Protein AF-A0A4P5NNZ3-F1 (afdb_monomer_lite)

Sequence (120 aa):
MIKRSRLAACAAVLSLATLGACASDRQVNLQKAAYDTMSAYHVAATGAEAYLASGNVNATVKAEIKTASAAAMTPLTALDNAITAGDSLTTTTVSTAESALAGLQSALADAQATTTTGSN

Foldseek 3Di:
DDDDDDDDPPPPPPVVPPCPPVLVVVQVVLLVLLVVLLVLLVVLVVLLVVQVPDPPFDPVLNVQLVVLNVLLCPLNVVSVVCVVVVHRDDPVSSVSNVVSSVSNVVSSVVRVVVVVVPPD

Secondary structure (DSSP, 8-state):
---------SSTTGGGGGTTTHHHHHHHHHHHHHHHHHHHHHHHHHHHHHHHHSTT--HHHHHHHHHHHHHHHHHHHHHHHHHHHTPPPPHHHHHHHHHHHHHHHHHHHHHHHHHHHT--

pLDDT: mean 74.76, std 17.53, range [36.72, 89.81]

Organism: NCBI:txid1932662

Radius of gyration: 20.36 Å; chains: 1; bounding box: 49×23×61 Å

Structure (mmCIF, N/CA/C/O backbone):
data_AF-A0A4P5NNZ3-F1
#
_entry.id   AF-A0A4P5NNZ3-F1
#
loop_
_atom_site.group_PDB
_atom_site.id
_atom_site.type_symbol
_atom_site.label_atom_id
_atom_site.label_alt_id
_atom_site.label_comp_id
_atom_site.label_asym_id
_atom_site.label_entity_id
_atom_site.label_seq_id
_atom_site.pdbx_PDB_ins_code
_atom_site.Cartn_x
_atom_site.Cartn_y
_atom_site.Cartn_z
_atom_site.occupancy
_atom_site.B_iso_or_equiv
_atom_site.auth_seq_id
_atom_site.auth_comp_id
_atom_site.auth_asym_id
_atom_site.auth_atom_id
_atom_site.pdbx_PDB_model_num
ATOM 1 N N . MET A 1 1 ? -34.884 12.987 -25.617 1.00 39.22 1 MET A N 1
ATOM 2 C CA . MET A 1 1 ? -34.353 11.807 -26.337 1.00 39.22 1 MET A CA 1
ATOM 3 C C . MET A 1 1 ? -33.221 12.256 -27.261 1.00 39.22 1 MET A C 1
ATOM 5 O O . MET A 1 1 ? -33.393 13.282 -27.897 1.00 39.22 1 MET A O 1
ATOM 9 N N . ILE A 1 2 ? -32.134 11.462 -27.320 1.00 38.81 2 ILE A N 1
ATOM 10 C CA . ILE A 1 2 ? -31.037 11.415 -28.329 1.00 38.81 2 ILE A CA 1
ATOM 11 C C . ILE A 1 2 ? -29.981 12.551 -28.225 1.00 38.81 2 ILE A C 1
ATOM 13 O O . ILE A 1 2 ? -30.291 13.691 -28.521 1.00 38.81 2 ILE A O 1
ATOM 17 N N . LYS A 1 3 ? -28.794 12.399 -27.601 1.00 43.41 3 LYS A N 1
ATOM 18 C CA . LYS A 1 3 ? -27.546 11.607 -27.841 1.00 43.41 3 LYS A CA 1
ATOM 19 C C . LYS A 1 3 ? -26.649 12.072 -29.017 1.00 43.41 3 LYS A C 1
ATOM 21 O O . LYS A 1 3 ? -27.025 11.888 -30.164 1.00 43.41 3 LYS A O 1
ATOM 26 N N . ARG A 1 4 ? -25.385 12.383 -28.643 1.00 46.59 4 ARG A N 1
ATOM 27 C CA . ARG A 1 4 ? -24.100 12.327 -29.403 1.00 46.59 4 ARG A CA 1
ATOM 28 C C . ARG A 1 4 ? -23.871 13.516 -30.364 1.00 46.59 4 ARG A C 1
ATOM 30 O O . ARG A 1 4 ? -24.800 13.971 -30.998 1.00 46.59 4 ARG A O 1
ATOM 37 N N . SER A 1 5 ? -22.685 14.124 -30.457 1.00 41.09 5 SER A N 1
ATOM 38 C CA . SER A 1 5 ? -21.395 13.469 -30.704 1.00 41.09 5 SER A CA 1
ATOM 39 C C . SER A 1 5 ? -20.206 14.345 -30.284 1.00 41.09 5 SER A C 1
ATOM 41 O O . SER A 1 5 ? -20.073 15.483 -30.724 1.00 41.09 5 SER A O 1
ATOM 43 N N . ARG A 1 6 ? -19.306 13.782 -29.467 1.00 45.62 6 ARG A N 1
ATOM 44 C CA . ARG A 1 6 ? -17.957 14.307 -29.223 1.00 45.62 6 ARG A CA 1
ATOM 45 C C . ARG A 1 6 ? -17.042 13.816 -30.347 1.00 45.62 6 ARG A C 1
ATOM 47 O O . ARG A 1 6 ? -16.621 12.666 -30.326 1.00 45.62 6 ARG A O 1
ATOM 54 N N . LEU A 1 7 ? -16.747 14.679 -31.313 1.00 42.72 7 LEU A N 1
ATOM 55 C CA . LEU A 1 7 ? -15.709 14.479 -32.329 1.00 42.72 7 LEU A CA 1
ATOM 56 C C . LEU A 1 7 ? -14.644 15.560 -32.136 1.00 42.72 7 LEU A C 1
ATOM 58 O O . LEU A 1 7 ? -14.632 16.567 -32.827 1.00 42.72 7 LEU A O 1
ATOM 62 N N . ALA A 1 8 ? -13.789 15.376 -31.132 1.00 44.53 8 ALA A N 1
ATOM 63 C CA . ALA A 1 8 ? -12.599 16.211 -30.936 1.00 44.53 8 ALA A CA 1
ATOM 64 C C . ALA A 1 8 ? -11.473 15.465 -30.192 1.00 44.53 8 ALA A C 1
ATOM 66 O O . ALA A 1 8 ? -10.634 16.088 -29.555 1.00 44.53 8 ALA A O 1
ATOM 67 N N . ALA A 1 9 ? -11.460 14.126 -30.225 1.00 44.25 9 ALA A N 1
ATOM 68 C CA . ALA A 1 9 ? -10.558 13.312 -29.400 1.00 44.25 9 ALA A CA 1
ATOM 69 C C . ALA A 1 9 ? -9.556 12.455 -30.199 1.00 44.25 9 ALA A C 1
ATOM 71 O O . ALA A 1 9 ? -8.960 11.547 -29.632 1.00 44.25 9 ALA A O 1
ATOM 72 N N . CYS A 1 10 ? -9.351 12.715 -31.496 1.00 40.03 10 CYS A N 1
ATOM 73 C CA . CYS A 1 10 ? -8.470 11.877 -32.328 1.00 40.03 10 CYS A CA 1
ATOM 74 C C . CYS A 1 10 ? -7.166 12.543 -32.793 1.00 40.03 10 CYS A C 1
ATOM 76 O O . CYS A 1 10 ? -6.354 11.871 -33.415 1.00 40.03 10 CYS A O 1
ATOM 78 N N . ALA A 1 11 ? -6.906 13.813 -32.470 1.00 40.94 11 ALA A N 1
ATOM 79 C CA . ALA A 1 11 ? -5.672 14.478 -32.910 1.00 40.94 11 ALA A CA 1
ATOM 80 C C . ALA A 1 11 ? -4.496 14.370 -31.915 1.00 40.94 11 ALA A C 1
ATOM 82 O O . ALA A 1 11 ? -3.364 14.659 -32.282 1.00 40.94 11 ALA A O 1
ATOM 83 N N . ALA A 1 12 ? -4.722 13.924 -30.674 1.00 49.25 12 ALA A N 1
ATOM 84 C CA . ALA A 1 12 ? -3.685 13.922 -29.633 1.00 49.25 12 ALA A CA 1
ATOM 85 C C . ALA A 1 12 ? -2.776 12.672 -29.622 1.00 49.25 12 ALA A C 1
ATOM 87 O O . ALA A 1 12 ? -1.860 12.590 -28.810 1.00 49.25 12 ALA A O 1
ATOM 88 N N . VAL A 1 13 ? -3.011 11.691 -30.501 1.00 52.31 13 VAL A N 1
ATOM 89 C CA . VAL A 1 13 ? -2.291 10.399 -30.481 1.00 52.31 13 VAL A CA 1
ATOM 90 C C . VAL A 1 13 ? -1.054 10.395 -31.398 1.00 52.31 13 VAL A C 1
ATOM 92 O O . VAL A 1 13 ? -0.189 9.536 -31.260 1.00 52.31 13 VAL A O 1
ATOM 95 N N . LEU A 1 14 ? -0.900 11.376 -32.298 1.00 47.28 14 LEU A N 1
ATOM 96 C CA . LEU A 1 14 ? 0.185 11.374 -33.293 1.00 47.28 14 LEU A CA 1
ATOM 97 C C . LEU A 1 14 ? 1.508 12.015 -32.838 1.00 47.28 14 LEU A C 1
ATOM 99 O O . LEU A 1 14 ? 2.482 11.991 -33.585 1.00 47.28 14 LEU A O 1
ATOM 103 N N . SER A 1 15 ? 1.593 12.538 -31.615 1.00 47.59 15 SER A N 1
ATOM 104 C CA . SER A 1 15 ? 2.854 13.075 -31.070 1.00 47.59 15 SER A CA 1
ATOM 105 C C . SER A 1 15 ? 3.765 11.998 -30.460 1.00 47.59 15 SER A C 1
ATOM 107 O O . SER A 1 15 ? 4.784 12.325 -29.863 1.00 47.59 15 SER A O 1
ATOM 109 N N . LEU A 1 16 ? 3.435 10.711 -30.625 1.00 51.09 16 LEU A N 1
ATOM 110 C CA . LEU A 1 16 ? 4.192 9.579 -30.074 1.00 51.09 16 LEU A CA 1
ATOM 111 C C . LEU A 1 16 ? 5.564 9.325 -30.743 1.00 51.09 16 LEU A C 1
ATOM 113 O O . LEU A 1 16 ? 6.300 8.454 -30.289 1.00 51.09 16 LEU A O 1
ATOM 117 N N . ALA A 1 17 ? 5.936 10.071 -31.788 1.00 48.59 17 ALA A N 1
ATOM 118 C CA . ALA A 1 17 ? 7.135 9.800 -32.592 1.00 48.59 17 ALA A CA 1
ATOM 119 C C . ALA A 1 17 ? 8.414 10.560 -32.170 1.00 48.59 17 ALA A C 1
ATOM 121 O O . ALA A 1 17 ? 9.447 10.396 -32.813 1.00 48.59 17 ALA A O 1
ATOM 122 N N . THR A 1 18 ? 8.397 11.355 -31.091 1.00 47.75 18 THR A N 1
ATOM 123 C CA . THR A 1 18 ? 9.602 12.049 -30.570 1.00 47.75 18 THR A CA 1
ATOM 124 C C . THR A 1 18 ? 10.047 11.577 -29.174 1.00 47.75 18 THR A C 1
ATOM 126 O O . THR A 1 18 ? 10.960 12.147 -28.583 1.00 47.75 18 THR A O 1
ATOM 129 N N . LEU A 1 19 ? 9.451 10.505 -28.630 1.00 46.75 19 LEU A N 1
ATOM 130 C CA . LEU A 1 19 ? 9.559 10.119 -27.210 1.00 46.75 19 LEU A CA 1
ATOM 131 C C . LEU A 1 19 ? 10.811 9.312 -26.803 1.00 46.75 19 LEU A C 1
ATOM 133 O O . LEU A 1 19 ? 10.866 8.816 -25.678 1.00 46.75 19 LEU A O 1
ATOM 137 N N . GLY A 1 20 ? 11.845 9.225 -27.643 1.00 47.50 20 GLY A N 1
ATOM 138 C CA . GLY A 1 20 ? 13.094 8.530 -27.289 1.00 47.50 20 GLY A CA 1
ATOM 139 C C . GLY A 1 20 ? 13.855 9.152 -26.105 1.00 47.50 20 GLY A C 1
ATOM 140 O O . GLY A 1 20 ? 14.574 8.442 -25.413 1.00 47.50 20 GLY A O 1
ATOM 141 N N . ALA A 1 21 ? 13.656 10.449 -25.829 1.00 44.34 21 ALA A N 1
ATOM 142 C CA . ALA A 1 21 ? 14.247 11.144 -24.676 1.00 44.34 21 ALA A CA 1
ATOM 143 C C . ALA A 1 21 ? 13.274 11.325 -23.489 1.00 44.34 21 ALA A C 1
ATOM 145 O O . ALA A 1 21 ? 13.712 11.490 -22.360 1.00 44.34 21 ALA A O 1
ATOM 146 N N . CYS A 1 22 ? 11.957 11.240 -23.718 1.00 50.50 22 CYS A N 1
ATOM 147 C CA . CYS A 1 22 ? 10.932 11.432 -22.679 1.00 50.50 22 CYS A CA 1
ATOM 148 C C . CYS A 1 22 ? 10.520 10.114 -21.991 1.00 50.50 22 CYS A C 1
ATOM 150 O O . CYS A 1 22 ? 9.932 10.125 -20.910 1.00 50.50 22 CYS A O 1
ATOM 152 N N . ALA A 1 23 ? 10.826 8.957 -22.593 1.00 51.97 23 ALA A N 1
ATOM 153 C CA . ALA A 1 23 ? 10.597 7.654 -21.967 1.00 51.97 23 ALA A CA 1
ATOM 154 C C . ALA A 1 23 ? 11.495 7.441 -20.735 1.00 51.97 23 ALA A C 1
ATOM 156 O O . ALA A 1 23 ? 11.016 6.935 -19.721 1.00 51.97 23 ALA A O 1
ATOM 157 N N . SER A 1 24 ? 12.752 7.895 -20.795 1.00 56.91 24 SER A N 1
ATOM 158 C CA . SER A 1 24 ? 13.675 7.876 -19.655 1.00 56.91 24 SER A CA 1
ATOM 159 C C . SER A 1 24 ? 13.149 8.739 -18.510 1.00 56.91 24 SER A C 1
ATOM 161 O O . SER A 1 24 ? 13.044 8.251 -17.391 1.00 56.91 24 SER A O 1
ATOM 163 N N . ASP A 1 25 ? 12.698 9.966 -18.796 1.00 69.75 25 ASP A N 1
ATOM 164 C CA . ASP A 1 25 ? 12.074 10.832 -17.787 1.00 69.75 25 ASP A CA 1
ATOM 165 C C . ASP A 1 25 ? 10.798 10.214 -17.207 1.00 69.75 25 ASP A C 1
ATOM 167 O O . ASP A 1 25 ? 10.560 10.278 -16.003 1.00 69.75 25 ASP A O 1
ATOM 171 N N . ARG A 1 26 ? 9.968 9.570 -18.037 1.00 79.00 26 ARG A N 1
ATOM 172 C CA . ARG A 1 26 ? 8.749 8.897 -17.571 1.00 79.00 26 ARG A CA 1
ATOM 173 C C . ARG A 1 26 ? 9.068 7.740 -16.627 1.00 79.00 26 ARG A C 1
ATOM 175 O O . ARG A 1 26 ? 8.440 7.651 -15.577 1.00 79.00 26 ARG A O 1
ATOM 182 N N . GLN A 1 27 ? 10.011 6.872 -16.983 1.00 84.69 27 GLN A N 1
ATOM 183 C CA . GLN A 1 27 ? 10.382 5.733 -16.145 1.00 84.69 27 GLN A CA 1
ATOM 184 C C . GLN A 1 27 ? 11.073 6.193 -14.854 1.00 84.69 27 GLN A C 1
ATOM 186 O O . GLN A 1 27 ? 10.741 5.689 -13.786 1.00 84.69 27 GLN A O 1
ATOM 191 N N . VAL A 1 28 ? 11.946 7.204 -14.925 1.00 84.56 28 VAL A N 1
ATOM 192 C CA . VAL A 1 28 ? 12.571 7.832 -13.748 1.00 84.56 28 VAL A CA 1
ATOM 193 C C . VAL A 1 28 ? 11.514 8.438 -12.821 1.00 84.56 28 VAL A C 1
ATOM 195 O O . VAL A 1 28 ? 11.566 8.228 -11.611 1.00 84.56 28 VAL A O 1
ATOM 198 N N . ASN A 1 29 ? 10.513 9.133 -13.366 1.00 85.88 29 ASN A N 1
ATOM 199 C CA . ASN A 1 29 ? 9.423 9.706 -12.576 1.00 85.88 29 ASN A CA 1
ATOM 200 C C . ASN A 1 29 ? 8.542 8.631 -11.929 1.00 85.88 29 ASN A C 1
ATOM 202 O O . ASN A 1 29 ? 8.177 8.768 -10.765 1.00 85.88 29 ASN A O 1
ATOM 206 N N . LEU A 1 30 ? 8.224 7.553 -12.652 1.00 87.69 30 LEU A N 1
ATOM 207 C CA . LEU A 1 30 ? 7.474 6.423 -12.096 1.00 87.69 30 LEU A CA 1
ATOM 208 C C . LEU A 1 30 ? 8.256 5.718 -10.993 1.00 87.69 30 LEU A C 1
ATOM 210 O O . LEU A 1 30 ? 7.682 5.356 -9.973 1.00 87.69 30 LEU A O 1
ATOM 214 N N . GLN A 1 31 ? 9.562 5.559 -11.174 1.00 86.94 31 GLN A N 1
ATOM 215 C CA . GLN A 1 31 ? 10.429 4.943 -10.183 1.00 86.94 31 GLN A CA 1
ATOM 216 C C . GLN A 1 31 ? 10.558 5.813 -8.933 1.00 86.94 31 GLN A C 1
ATOM 218 O O . GLN A 1 31 ? 10.449 5.303 -7.822 1.00 86.94 31 GLN A O 1
ATOM 223 N N . LYS A 1 32 ? 10.675 7.135 -9.098 1.00 87.62 32 LYS A N 1
ATOM 224 C CA . LYS A 1 32 ? 10.616 8.081 -7.982 1.00 87.62 32 LYS A CA 1
ATOM 225 C C . LYS A 1 32 ? 9.286 7.989 -7.227 1.00 87.62 32 LYS A C 1
ATOM 227 O O . LYS A 1 32 ? 9.301 7.797 -6.017 1.00 87.62 32 LYS A O 1
ATOM 232 N N . ALA A 1 33 ? 8.157 8.050 -7.934 1.00 86.50 33 ALA A N 1
ATOM 233 C CA . ALA A 1 33 ? 6.830 7.931 -7.327 1.00 86.50 33 ALA A CA 1
ATOM 234 C C . ALA A 1 33 ? 6.645 6.592 -6.594 1.00 86.50 33 ALA A C 1
ATOM 236 O O . ALA A 1 33 ? 6.068 6.539 -5.509 1.00 86.50 33 ALA A O 1
ATOM 237 N N . ALA A 1 34 ? 7.191 5.508 -7.146 1.00 86.81 34 ALA A N 1
ATOM 238 C CA . ALA A 1 34 ? 7.156 4.198 -6.519 1.00 86.81 34 ALA A CA 1
ATOM 239 C C . ALA A 1 34 ? 7.960 4.151 -5.208 1.00 86.81 34 ALA A C 1
ATOM 241 O O . ALA A 1 34 ? 7.457 3.650 -4.202 1.00 86.81 34 ALA A O 1
ATOM 242 N N . TYR A 1 35 ? 9.169 4.722 -5.184 1.00 87.25 35 TYR A N 1
ATOM 243 C CA . TYR A 1 35 ? 9.962 4.839 -3.957 1.00 87.25 35 TYR A CA 1
ATOM 244 C C . TYR A 1 35 ? 9.296 5.740 -2.912 1.00 87.25 35 TYR A C 1
ATOM 246 O O . TYR A 1 35 ? 9.251 5.373 -1.737 1.00 87.25 35 TYR A O 1
ATOM 254 N N . ASP A 1 36 ? 8.731 6.876 -3.328 1.00 89.69 36 ASP A N 1
ATOM 255 C CA . ASP A 1 36 ? 7.990 7.778 -2.440 1.00 89.69 36 ASP A CA 1
ATOM 256 C C . ASP A 1 36 ? 6.776 7.058 -1.823 1.00 89.69 36 ASP A C 1
ATOM 258 O O . ASP A 1 36 ? 6.544 7.143 -0.616 1.00 89.69 36 ASP A O 1
ATOM 262 N N . THR A 1 37 ? 6.057 6.261 -2.623 1.00 86.56 37 THR A N 1
ATOM 263 C CA . THR A 1 37 ? 4.928 5.433 -2.169 1.00 86.56 37 THR A CA 1
ATOM 264 C C . THR A 1 37 ? 5.369 4.376 -1.152 1.00 86.56 37 THR A C 1
ATOM 266 O O . THR A 1 37 ? 4.753 4.238 -0.096 1.00 86.56 37 THR A O 1
ATOM 269 N N . MET A 1 38 ? 6.459 3.651 -1.421 1.00 87.56 38 MET A N 1
ATOM 270 C CA . MET A 1 38 ? 6.998 2.634 -0.506 1.00 87.56 38 MET A CA 1
ATOM 271 C C . MET A 1 38 ? 7.485 3.238 0.820 1.00 87.56 38 MET A C 1
ATOM 273 O O . MET A 1 38 ? 7.248 2.670 1.890 1.00 87.56 38 MET A O 1
ATOM 277 N N . SER A 1 39 ? 8.123 4.409 0.759 1.00 89.81 39 SER A N 1
ATOM 278 C CA . SER A 1 39 ? 8.569 5.164 1.934 1.00 89.81 39 SER A CA 1
ATOM 279 C C . SER A 1 39 ? 7.383 5.633 2.783 1.00 89.81 39 SER A C 1
ATOM 281 O O . SER A 1 39 ? 7.324 5.382 3.989 1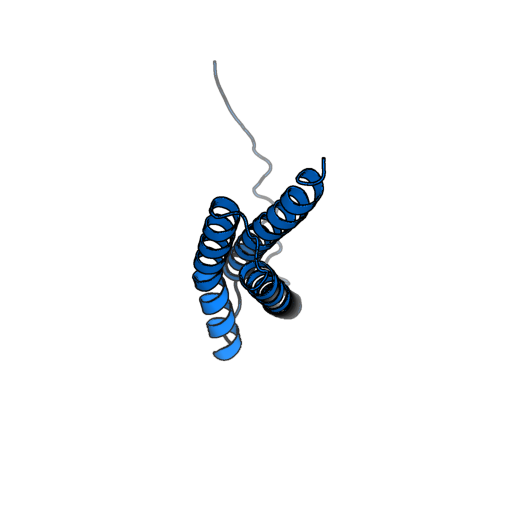.00 89.81 39 SER A O 1
ATOM 283 N N . ALA A 1 40 ? 6.376 6.239 2.151 1.00 88.69 40 ALA A N 1
ATOM 284 C CA . ALA A 1 40 ? 5.170 6.687 2.835 1.00 88.69 40 ALA A CA 1
ATOM 285 C C . ALA A 1 40 ? 4.358 5.518 3.421 1.00 88.69 40 ALA A C 1
ATOM 287 O O . ALA A 1 40 ? 3.779 5.657 4.501 1.00 88.69 40 ALA A O 1
ATOM 288 N N . TYR A 1 41 ? 4.363 4.351 2.768 1.00 86.69 41 TYR A N 1
ATOM 289 C CA . TYR A 1 41 ? 3.801 3.131 3.343 1.00 86.69 41 TYR A CA 1
ATOM 290 C C . TYR A 1 41 ? 4.534 2.694 4.608 1.00 86.69 41 TYR A C 1
ATOM 292 O O . TYR A 1 41 ? 3.870 2.380 5.589 1.00 86.69 41 TYR A O 1
ATOM 300 N N . HIS A 1 42 ? 5.869 2.711 4.635 1.00 87.56 42 HIS A N 1
ATOM 301 C CA . HIS A 1 42 ? 6.623 2.372 5.848 1.00 87.56 42 HIS A CA 1
ATOM 302 C C . HIS A 1 42 ? 6.244 3.271 7.030 1.00 87.56 42 HIS A C 1
ATOM 304 O O . HIS A 1 42 ? 6.041 2.785 8.146 1.00 87.56 42 HIS A O 1
ATOM 310 N N . VAL A 1 43 ? 6.082 4.574 6.786 1.00 89.62 43 VAL A N 1
ATOM 311 C CA . VAL A 1 43 ? 5.626 5.521 7.813 1.00 89.62 43 VAL A CA 1
ATOM 312 C C . VAL A 1 43 ? 4.202 5.193 8.270 1.00 89.62 43 VAL A C 1
ATOM 314 O O . VAL A 1 43 ? 3.943 5.124 9.471 1.00 89.62 43 VAL A O 1
ATOM 317 N N . ALA A 1 44 ? 3.283 4.943 7.333 1.00 85.69 44 ALA A N 1
ATOM 318 C CA . ALA A 1 44 ? 1.902 4.583 7.648 1.00 85.69 44 ALA A CA 1
ATOM 319 C C . ALA A 1 44 ? 1.811 3.256 8.424 1.00 85.69 44 ALA A C 1
ATOM 321 O O . ALA A 1 44 ? 1.101 3.178 9.422 1.00 85.69 44 ALA A O 1
ATOM 322 N N . ALA A 1 45 ? 2.565 2.235 8.019 1.00 85.00 45 ALA A N 1
ATOM 323 C CA . ALA A 1 45 ? 2.642 0.946 8.699 1.00 85.00 45 ALA A CA 1
ATOM 324 C C . ALA A 1 45 ? 3.184 1.099 10.127 1.00 85.00 45 ALA A C 1
ATOM 326 O O . ALA A 1 45 ? 2.577 0.590 11.065 1.00 85.00 45 ALA A O 1
ATOM 327 N N . THR A 1 46 ? 4.243 1.892 10.315 1.00 87.06 46 THR A N 1
ATOM 328 C CA . THR A 1 46 ? 4.772 2.213 11.652 1.00 87.06 46 THR A CA 1
ATOM 329 C C . THR A 1 46 ? 3.713 2.905 12.519 1.00 87.06 46 THR A C 1
ATOM 331 O O . THR A 1 46 ? 3.532 2.567 13.689 1.00 87.06 46 THR A O 1
ATOM 334 N N . GLY A 1 47 ? 2.965 3.855 11.948 1.00 83.44 47 GLY A N 1
ATOM 335 C CA . GLY A 1 47 ? 1.857 4.524 12.635 1.00 83.44 47 GLY A CA 1
ATOM 336 C C . GLY A 1 47 ? 0.710 3.572 12.997 1.00 83.44 47 GLY A C 1
ATOM 337 O O . GLY A 1 47 ? 0.160 3.660 14.095 1.00 83.44 47 GLY A O 1
ATOM 338 N N . ALA A 1 48 ? 0.382 2.628 12.111 1.00 83.88 48 ALA A N 1
ATOM 339 C CA . ALA A 1 48 ? -0.603 1.582 12.363 1.00 83.88 48 ALA A CA 1
ATOM 340 C C . ALA A 1 48 ? -0.175 0.673 13.518 1.00 83.88 48 ALA A C 1
ATOM 342 O O . ALA A 1 48 ? -0.969 0.415 14.419 1.00 83.88 48 ALA A O 1
ATOM 343 N N . GLU A 1 49 ? 1.080 0.227 13.534 1.00 84.75 49 GLU A N 1
ATOM 344 C CA . GLU A 1 49 ? 1.636 -0.576 14.623 1.00 84.75 49 GLU A CA 1
ATOM 345 C C . GLU A 1 49 ? 1.600 0.176 15.956 1.00 84.75 49 GLU A C 1
ATOM 347 O O . GLU A 1 49 ? 1.134 -0.375 16.955 1.00 84.75 49 GLU A O 1
ATOM 352 N N . ALA A 1 50 ? 2.001 1.451 15.964 1.00 84.38 50 ALA A N 1
ATOM 353 C CA . ALA A 1 50 ? 1.943 2.300 17.151 1.00 84.38 50 ALA A CA 1
ATOM 354 C C . ALA A 1 50 ? 0.506 2.471 17.673 1.00 84.38 50 ALA A C 1
ATOM 356 O O . ALA A 1 50 ? 0.268 2.348 18.876 1.00 84.38 50 ALA A O 1
ATOM 357 N N . TYR A 1 51 ? -0.467 2.690 16.780 1.00 80.19 51 TYR A N 1
ATOM 358 C CA . TYR A 1 51 ? -1.880 2.757 17.152 1.00 80.19 51 TYR A CA 1
ATOM 359 C C . TYR A 1 51 ? -2.344 1.429 17.756 1.00 80.19 51 TYR A C 1
ATOM 361 O O . TYR A 1 51 ? -2.883 1.404 18.860 1.00 80.19 51 TYR A O 1
ATOM 369 N N . LEU A 1 52 ? -2.073 0.305 17.089 1.00 81.81 52 LEU A N 1
ATOM 370 C CA . LEU A 1 52 ? -2.470 -1.032 17.539 1.00 81.81 52 LEU A CA 1
ATOM 371 C C . LEU A 1 52 ? -1.826 -1.456 18.867 1.00 81.81 52 LEU A C 1
ATOM 373 O O . LEU A 1 52 ? -2.431 -2.249 19.594 1.00 81.81 52 LEU A O 1
ATOM 377 N N . ALA A 1 53 ? -0.626 -0.954 19.160 1.00 83.75 53 ALA A N 1
ATOM 378 C CA . ALA A 1 53 ? 0.080 -1.151 20.422 1.00 83.75 53 ALA A CA 1
ATOM 379 C C . ALA A 1 53 ? -0.441 -0.247 21.551 1.00 83.75 53 ALA A C 1
ATOM 381 O O . ALA A 1 53 ? -0.203 -0.542 22.724 1.00 83.75 53 ALA A O 1
ATOM 382 N N . SER A 1 54 ? -1.160 0.835 21.233 1.00 77.56 54 SER A N 1
ATOM 383 C CA . SER A 1 54 ? -1.721 1.720 22.252 1.00 77.56 54 SER A CA 1
ATOM 384 C C . SER A 1 54 ? -2.865 1.029 23.006 1.00 77.56 54 SER A C 1
ATOM 386 O O . SER A 1 54 ? -3.793 0.453 22.433 1.00 77.56 54 SER A O 1
ATOM 388 N N . GLY A 1 55 ? -2.780 1.037 24.334 1.00 62.69 55 GLY A N 1
ATOM 389 C CA . GLY A 1 55 ? -3.687 0.309 25.218 1.00 62.69 55 GLY A CA 1
ATOM 390 C C . GLY A 1 55 ? -5.021 1.016 25.453 1.00 62.69 55 GLY A C 1
ATOM 391 O O . GLY A 1 55 ? -5.329 1.288 26.602 1.00 62.69 55 GLY A O 1
ATOM 392 N N . ASN A 1 56 ? -5.775 1.361 24.401 1.00 67.75 56 ASN A N 1
ATOM 393 C CA . ASN A 1 56 ? -7.221 1.665 24.450 1.00 67.75 56 ASN A CA 1
ATOM 394 C C . ASN A 1 56 ? -7.803 1.941 23.047 1.00 67.75 56 ASN A C 1
ATOM 396 O O . ASN A 1 56 ? -8.464 2.948 22.799 1.00 67.75 56 ASN A O 1
ATOM 400 N N . VAL A 1 57 ? -7.515 1.069 22.081 1.00 72.75 57 VAL A N 1
ATOM 401 C CA . VAL A 1 57 ? -7.963 1.267 20.695 1.00 72.75 57 VAL A CA 1
ATOM 402 C C . VAL A 1 57 ? -9.366 0.743 20.438 1.00 72.75 57 VAL A C 1
ATOM 404 O O . VAL A 1 57 ? -9.710 -0.382 20.806 1.00 72.75 57 VAL A O 1
ATOM 407 N N . ASN A 1 58 ? -10.158 1.551 19.732 1.00 80.12 58 ASN A N 1
ATOM 408 C CA . ASN A 1 58 ? -11.481 1.169 19.259 1.00 80.12 58 ASN A CA 1
ATOM 409 C C . ASN A 1 58 ? -11.374 -0.080 18.359 1.00 80.12 58 ASN A C 1
ATOM 411 O O . ASN A 1 58 ? -10.603 -0.107 17.398 1.00 80.12 58 ASN A O 1
ATOM 415 N N . ALA A 1 59 ? -12.144 -1.127 18.677 1.00 81.19 59 ALA A N 1
ATOM 416 C CA . ALA A 1 59 ? -12.092 -2.408 17.973 1.00 81.19 59 ALA A CA 1
ATOM 417 C C . ALA A 1 59 ? -12.474 -2.299 16.485 1.00 81.19 59 ALA A C 1
ATOM 419 O O . ALA A 1 59 ? -11.891 -3.004 15.660 1.00 81.19 59 ALA A O 1
ATOM 420 N N . THR A 1 60 ? -13.400 -1.398 16.142 1.00 81.56 60 THR A N 1
ATOM 421 C CA . THR A 1 60 ? -13.806 -1.113 14.759 1.00 81.56 60 THR A CA 1
ATOM 422 C C . THR A 1 60 ? -12.656 -0.480 13.987 1.00 81.56 60 THR A C 1
ATOM 424 O O . THR A 1 60 ? -12.231 -1.024 12.973 1.00 81.56 60 THR A O 1
ATOM 427 N N . VAL A 1 61 ? -12.058 0.579 14.535 1.00 81.06 61 VAL A N 1
ATOM 428 C CA . VAL A 1 61 ? -10.913 1.274 13.923 1.00 81.06 61 VAL A CA 1
ATOM 429 C C . VAL A 1 61 ? -9.719 0.328 13.755 1.00 81.06 61 VAL A C 1
ATOM 431 O O . VAL A 1 61 ? -9.040 0.312 12.732 1.00 81.06 61 VAL A O 1
ATOM 434 N N . LYS A 1 62 ? -9.486 -0.547 14.737 1.00 83.31 62 LYS A N 1
ATOM 435 C CA . LYS A 1 62 ? -8.474 -1.607 14.653 1.00 83.31 62 LYS A CA 1
ATOM 436 C C . LYS A 1 62 ? -8.736 -2.581 13.500 1.00 83.31 62 LYS A C 1
ATOM 438 O O . LYS A 1 62 ? -7.783 -3.012 12.848 1.00 83.31 62 LYS A O 1
ATOM 443 N N . ALA A 1 63 ? -9.988 -2.964 13.260 1.00 85.81 63 ALA A N 1
ATOM 444 C CA . ALA A 1 63 ? -10.350 -3.830 12.141 1.00 85.81 63 ALA A CA 1
ATOM 445 C C . ALA A 1 63 ? -10.202 -3.112 10.789 1.00 85.81 63 ALA A C 1
ATOM 447 O O . ALA A 1 63 ? -9.715 -3.717 9.832 1.00 85.81 63 ALA A O 1
ATOM 448 N N . GLU A 1 64 ? -10.549 -1.827 10.723 1.00 84.75 64 GLU A N 1
ATOM 449 C CA . GLU A 1 64 ? -10.399 -0.984 9.531 1.00 84.75 64 GLU A CA 1
ATOM 450 C C . GLU A 1 64 ? -8.929 -0.805 9.150 1.00 84.75 64 GLU A C 1
ATOM 452 O O . GLU A 1 64 ? -8.563 -1.101 8.014 1.00 84.75 64 GLU A O 1
ATOM 457 N N . ILE A 1 65 ? -8.064 -0.448 10.108 1.00 85.56 65 ILE A N 1
ATOM 458 C CA . ILE A 1 65 ? -6.614 -0.340 9.885 1.00 85.56 65 ILE A CA 1
ATOM 459 C C . ILE A 1 65 ? -6.052 -1.671 9.381 1.00 85.56 65 ILE A C 1
ATOM 461 O O . ILE A 1 65 ? -5.358 -1.693 8.371 1.00 85.56 65 ILE A O 1
ATOM 465 N N . LYS A 1 66 ? -6.390 -2.801 10.020 1.00 86.12 66 LYS A N 1
ATOM 466 C CA . LYS A 1 66 ? -5.929 -4.127 9.568 1.00 86.12 66 LYS A CA 1
ATOM 467 C C . LYS A 1 66 ? -6.383 -4.453 8.147 1.00 86.12 66 LYS A C 1
ATOM 469 O O . LYS A 1 66 ? -5.604 -4.999 7.369 1.00 86.12 66 LYS A O 1
ATOM 474 N N . THR A 1 67 ? -7.631 -4.134 7.819 1.00 87.62 67 THR A N 1
ATOM 475 C CA . THR A 1 67 ? -8.197 -4.374 6.487 1.00 87.62 67 THR A CA 1
ATOM 476 C C . THR A 1 67 ? -7.499 -3.508 5.444 1.00 87.62 67 THR A C 1
ATOM 478 O O . THR A 1 67 ? -7.091 -4.021 4.404 1.00 87.62 67 THR A O 1
ATOM 481 N N . ALA A 1 68 ? -7.291 -2.224 5.739 1.00 85.62 68 ALA A N 1
ATOM 482 C CA . ALA A 1 68 ? -6.582 -1.303 4.861 1.00 85.62 68 ALA A CA 1
ATOM 483 C C . ALA A 1 68 ? -5.110 -1.708 4.671 1.00 85.62 68 ALA A C 1
ATOM 485 O O . ALA A 1 68 ? -4.624 -1.715 3.542 1.00 85.62 68 ALA A O 1
ATOM 486 N N . SER A 1 69 ? -4.415 -2.133 5.733 1.00 84.69 69 SER A N 1
ATOM 487 C CA . SER A 1 69 ? -3.046 -2.659 5.642 1.00 84.69 69 SER A CA 1
ATOM 488 C C . SER A 1 69 ? -2.975 -3.918 4.773 1.00 84.69 69 SER A C 1
ATOM 490 O O . SER A 1 69 ? -2.111 -4.016 3.905 1.00 84.69 69 SER A O 1
ATOM 492 N N . ALA A 1 70 ? -3.906 -4.862 4.947 1.00 87.44 70 ALA A N 1
ATOM 493 C CA . ALA A 1 70 ? -3.964 -6.071 4.124 1.00 87.44 70 ALA A CA 1
ATOM 494 C C . ALA A 1 70 ? -4.277 -5.758 2.649 1.00 87.44 70 ALA A C 1
ATOM 496 O O . ALA A 1 70 ? -3.681 -6.348 1.747 1.00 87.44 70 ALA A O 1
ATOM 497 N N . ALA A 1 71 ? -5.173 -4.800 2.391 1.00 86.31 71 ALA A N 1
ATOM 498 C CA . ALA A 1 71 ? -5.482 -4.334 1.042 1.00 86.31 71 ALA A CA 1
ATOM 499 C C . ALA A 1 71 ? -4.284 -3.630 0.382 1.00 86.31 71 ALA A C 1
ATOM 501 O O . ALA A 1 71 ? -4.083 -3.780 -0.822 1.00 86.31 71 ALA A O 1
ATOM 502 N N . ALA A 1 72 ? -3.465 -2.917 1.161 1.00 85.75 72 ALA A N 1
ATOM 503 C CA . ALA A 1 72 ? -2.249 -2.261 0.688 1.00 85.75 72 ALA A CA 1
ATOM 504 C C . ALA A 1 72 ? -1.107 -3.241 0.383 1.00 85.75 72 ALA A C 1
ATOM 506 O O . ALA A 1 72 ? -0.350 -2.999 -0.557 1.00 85.75 72 ALA A O 1
ATOM 507 N N . MET A 1 73 ? -1.010 -4.373 1.093 1.00 87.56 73 MET A N 1
ATOM 508 C CA . MET A 1 73 ? 0.061 -5.358 0.875 1.00 87.56 73 MET A CA 1
ATOM 509 C C . MET A 1 73 ? 0.145 -5.836 -0.575 1.00 87.56 73 MET A C 1
ATOM 511 O O . MET A 1 73 ? 1.224 -5.838 -1.150 1.00 87.56 73 MET A O 1
ATOM 515 N N . T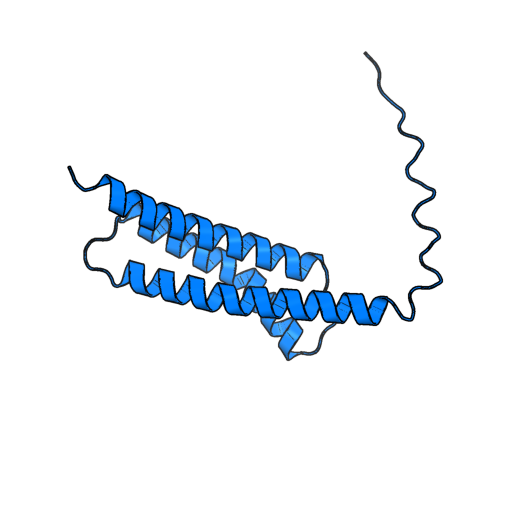HR A 1 74 ? -0.974 -6.221 -1.191 1.00 88.94 74 THR A N 1
ATOM 516 C CA . THR A 1 74 ? -0.953 -6.814 -2.542 1.00 88.94 74 THR A CA 1
ATOM 517 C C . THR A 1 74 ? -0.345 -5.879 -3.603 1.00 88.94 74 THR A C 1
ATOM 519 O O . THR A 1 74 ? 0.609 -6.286 -4.272 1.00 88.94 74 THR A O 1
ATOM 522 N N . PRO A 1 75 ? -0.834 -4.635 -3.783 1.00 86.38 75 PRO A N 1
ATOM 523 C CA . PRO A 1 75 ? -0.267 -3.725 -4.773 1.00 86.38 75 PRO A CA 1
ATOM 524 C C . PRO A 1 75 ? 1.138 -3.231 -4.410 1.00 86.38 75 PRO A C 1
ATOM 526 O O . PRO A 1 75 ? 1.938 -3.013 -5.316 1.00 86.38 75 PRO A O 1
ATOM 529 N N . LEU A 1 76 ? 1.474 -3.100 -3.122 1.00 87.25 76 LEU A N 1
ATOM 530 C CA . LEU A 1 76 ? 2.816 -2.689 -2.698 1.00 87.25 76 LEU A CA 1
ATOM 531 C C . LEU A 1 76 ? 3.853 -3.794 -2.890 1.00 87.25 76 LEU A C 1
ATOM 533 O O . LEU A 1 76 ? 4.940 -3.513 -3.374 1.00 87.25 76 LEU A O 1
ATOM 537 N N . THR A 1 77 ? 3.518 -5.053 -2.602 1.00 88.56 77 THR A N 1
ATOM 538 C CA . THR A 1 77 ? 4.392 -6.194 -2.906 1.00 88.56 77 THR A CA 1
ATOM 539 C C . THR A 1 77 ? 4.600 -6.338 -4.410 1.00 88.56 77 THR A C 1
ATOM 541 O O . THR A 1 77 ? 5.713 -6.602 -4.854 1.00 88.56 77 THR A O 1
ATOM 544 N N . ALA A 1 78 ? 3.557 -6.133 -5.220 1.00 87.50 78 ALA A N 1
ATOM 545 C CA . ALA A 1 78 ? 3.704 -6.130 -6.673 1.00 87.50 78 ALA A CA 1
ATOM 546 C C . ALA A 1 78 ? 4.642 -5.007 -7.154 1.00 87.50 78 ALA A C 1
ATOM 548 O O . ALA A 1 78 ? 5.467 -5.234 -8.038 1.00 87.50 78 ALA A O 1
ATOM 549 N N . LEU A 1 79 ? 4.537 -3.816 -6.556 1.00 87.06 79 LEU A N 1
ATOM 550 C CA . LEU A 1 79 ? 5.410 -2.685 -6.853 1.00 87.06 79 LEU A CA 1
ATOM 551 C C . LEU A 1 79 ? 6.865 -2.947 -6.424 1.00 87.06 79 LEU A C 1
ATOM 553 O O . LEU A 1 79 ? 7.776 -2.719 -7.214 1.00 87.06 79 LEU A O 1
ATOM 557 N N . ASP A 1 80 ? 7.078 -3.465 -5.215 1.00 88.38 80 ASP A N 1
ATOM 558 C CA . ASP A 1 80 ? 8.397 -3.791 -4.661 1.00 88.38 80 ASP A CA 1
ATOM 559 C C . ASP A 1 80 ? 9.118 -4.874 -5.473 1.00 88.38 80 ASP A C 1
ATOM 561 O O . ASP A 1 80 ? 10.294 -4.733 -5.817 1.00 88.38 80 ASP A O 1
ATOM 565 N N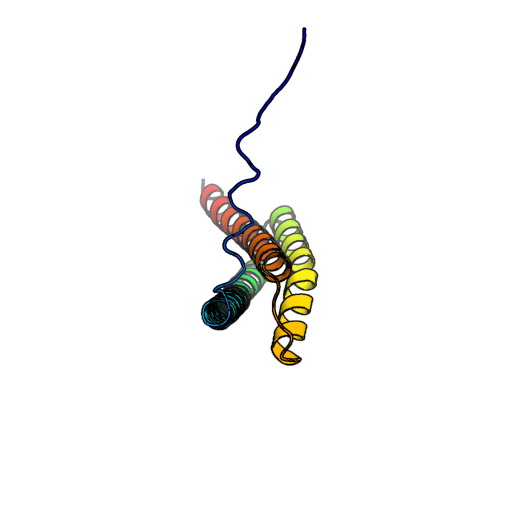 . ASN A 1 81 ? 8.387 -5.916 -5.875 1.00 89.25 81 ASN A N 1
ATOM 566 C CA . ASN A 1 81 ? 8.908 -6.959 -6.753 1.00 89.25 81 ASN A CA 1
ATOM 567 C C . ASN A 1 81 ? 9.337 -6.388 -8.109 1.00 89.25 81 ASN A C 1
ATOM 569 O O . ASN A 1 81 ? 10.413 -6.731 -8.591 1.00 89.25 81 ASN A O 1
ATOM 573 N N . ALA A 1 82 ? 8.533 -5.499 -8.704 1.00 85.81 82 ALA A N 1
ATOM 574 C CA . ALA A 1 82 ? 8.867 -4.863 -9.978 1.00 85.81 82 ALA A CA 1
ATOM 575 C C . ALA A 1 82 ? 10.116 -3.971 -9.864 1.00 85.81 82 ALA A C 1
ATOM 577 O O . ALA A 1 82 ? 10.982 -4.004 -10.736 1.00 85.81 82 ALA A O 1
ATOM 578 N N . ILE A 1 83 ? 10.257 -3.219 -8.765 1.00 86.75 83 ILE A N 1
ATOM 579 C CA . ILE A 1 83 ? 11.468 -2.432 -8.484 1.00 86.75 83 ILE A CA 1
ATOM 580 C C . ILE A 1 83 ? 12.685 -3.354 -8.329 1.00 86.75 83 ILE A C 1
ATOM 582 O O . ILE A 1 83 ? 13.725 -3.101 -8.935 1.00 86.75 83 ILE A O 1
ATOM 586 N N . THR A 1 84 ? 12.557 -4.423 -7.540 1.00 88.50 84 THR A N 1
ATOM 587 C CA . THR A 1 84 ? 13.650 -5.358 -7.225 1.00 88.50 84 THR A CA 1
ATOM 588 C C . THR A 1 84 ? 14.109 -6.149 -8.448 1.00 88.50 84 THR A C 1
ATOM 590 O O . THR A 1 84 ? 15.306 -6.361 -8.632 1.00 88.50 84 THR A O 1
ATOM 593 N N . ALA A 1 85 ? 13.177 -6.554 -9.311 1.00 88.06 85 ALA A N 1
ATOM 594 C CA . ALA A 1 85 ? 13.475 -7.228 -10.572 1.00 88.06 85 ALA A CA 1
ATOM 595 C C . ALA A 1 85 ? 14.101 -6.292 -11.625 1.00 88.06 85 ALA A C 1
ATOM 597 O O . ALA A 1 85 ? 14.643 -6.770 -12.621 1.00 88.06 85 ALA A O 1
ATOM 598 N N . GLY A 1 86 ? 14.056 -4.970 -11.410 1.00 84.25 86 GLY A N 1
ATOM 599 C CA . GLY A 1 86 ? 14.478 -3.975 -12.397 1.00 84.25 86 GLY A CA 1
ATOM 600 C C . GLY A 1 86 ? 13.497 -3.832 -13.564 1.00 84.25 86 GLY A C 1
ATOM 601 O O . GLY A 1 86 ? 13.887 -3.384 -14.644 1.00 84.25 86 GLY A O 1
ATOM 602 N N . ASP A 1 87 ? 12.235 -4.215 -13.358 1.00 85.75 87 ASP A N 1
ATOM 603 C CA . ASP A 1 87 ? 11.200 -4.155 -14.381 1.00 85.75 87 ASP A CA 1
ATOM 604 C C . ASP A 1 87 ? 10.812 -2.707 -14.701 1.00 85.75 87 ASP A C 1
ATOM 606 O O . ASP A 1 87 ? 10.858 -1.793 -13.870 1.00 85.75 87 ASP A O 1
ATOM 610 N N . SER A 1 88 ? 10.363 -2.493 -15.939 1.00 85.19 88 SER A N 1
ATOM 611 C CA . SER A 1 88 ? 9.735 -1.223 -16.302 1.00 85.19 88 SER A CA 1
ATOM 612 C C . SER A 1 88 ? 8.413 -1.066 -15.554 1.00 85.19 88 SER A C 1
ATOM 614 O O . SER A 1 88 ? 7.577 -1.970 -15.531 1.00 85.19 88 SER A O 1
ATOM 616 N N . LEU A 1 89 ? 8.207 0.106 -14.960 1.00 87.44 89 LEU A N 1
ATOM 617 C CA . LEU A 1 89 ? 7.037 0.369 -14.139 1.00 87.44 89 LEU A CA 1
ATOM 618 C C . LEU A 1 89 ? 5.930 0.893 -15.037 1.00 87.44 89 LEU A C 1
ATOM 620 O O . LEU A 1 89 ? 6.158 1.689 -15.948 1.00 87.44 89 LEU A O 1
ATOM 624 N N . THR A 1 90 ? 4.703 0.472 -14.758 1.00 87.62 90 THR A N 1
ATOM 625 C CA . THR A 1 90 ? 3.539 1.035 -15.435 1.00 87.62 90 THR A CA 1
ATOM 626 C C . THR A 1 90 ? 2.898 2.096 -14.556 1.00 87.62 90 THR A C 1
ATOM 628 O O . THR A 1 90 ? 2.896 1.992 -13.327 1.00 87.62 90 THR A O 1
ATOM 631 N N . THR A 1 91 ? 2.288 3.098 -15.188 1.00 85.38 91 THR A N 1
ATOM 632 C CA . THR A 1 91 ? 1.467 4.096 -14.488 1.00 85.38 91 THR A CA 1
ATOM 633 C C . THR A 1 91 ? 0.388 3.434 -13.636 1.00 85.38 91 THR A C 1
ATOM 635 O O . THR A 1 91 ? 0.112 3.900 -12.541 1.00 85.38 91 THR A O 1
ATOM 638 N N . THR A 1 92 ? -0.190 2.330 -14.118 1.00 86.81 92 THR A N 1
ATOM 639 C CA . THR A 1 92 ? -1.240 1.579 -13.422 1.00 86.81 92 THR A CA 1
ATOM 640 C C . THR A 1 92 ? -0.720 0.900 -12.160 1.00 86.81 92 THR A C 1
ATOM 642 O O . THR A 1 92 ? -1.399 0.930 -11.136 1.00 86.81 92 THR A O 1
ATOM 645 N N . THR A 1 93 ? 0.476 0.306 -12.207 1.00 86.38 93 THR A N 1
ATOM 646 C CA . THR A 1 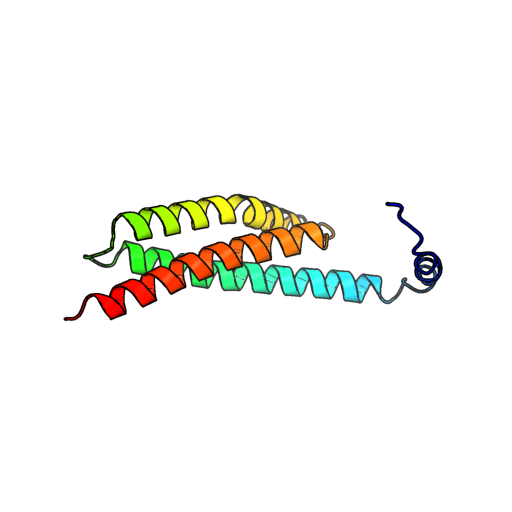93 ? 1.091 -0.334 -11.034 1.00 86.38 93 THR A CA 1
ATOM 647 C C . THR A 1 93 ? 1.332 0.696 -9.935 1.00 86.38 93 THR A C 1
ATOM 649 O O . THR A 1 93 ? 0.912 0.486 -8.799 1.00 86.38 93 THR A O 1
ATOM 652 N N . VAL A 1 94 ? 1.927 1.841 -10.289 1.00 87.75 94 VAL A N 1
ATOM 653 C CA . VAL A 1 94 ? 2.205 2.925 -9.334 1.00 87.75 94 VAL A CA 1
ATOM 654 C C . VAL A 1 94 ? 0.903 3.510 -8.779 1.00 87.75 94 VAL A C 1
ATOM 656 O O . VAL A 1 94 ? 0.727 3.540 -7.566 1.00 87.75 94 VAL A O 1
ATOM 659 N N . SER A 1 95 ? -0.067 3.860 -9.631 1.00 86.69 95 SER A N 1
ATOM 660 C CA . SER A 1 95 ? -1.325 4.472 -9.172 1.00 86.69 95 SER A CA 1
ATOM 661 C C . SER A 1 95 ? -2.170 3.544 -8.295 1.00 86.69 95 SER A C 1
ATOM 663 O O . SER A 1 95 ? -2.904 4.002 -7.419 1.00 86.69 95 SER A O 1
ATOM 665 N N . THR A 1 96 ? -2.103 2.228 -8.529 1.00 87.50 96 THR A N 1
ATOM 666 C CA . THR A 1 96 ? -2.802 1.239 -7.693 1.00 87.50 96 THR A CA 1
ATOM 667 C C . THR A 1 96 ? -2.184 1.185 -6.296 1.00 87.50 96 THR A C 1
ATOM 669 O O . THR A 1 96 ? -2.916 1.159 -5.307 1.00 87.50 96 THR A O 1
ATOM 672 N N . ALA A 1 97 ? -0.852 1.221 -6.202 1.00 84.56 97 ALA A N 1
ATOM 673 C CA . ALA A 1 97 ? -0.145 1.273 -4.925 1.00 84.56 97 ALA A CA 1
ATOM 674 C C . ALA A 1 97 ? -0.396 2.594 -4.176 1.00 84.56 97 ALA A C 1
ATOM 676 O O .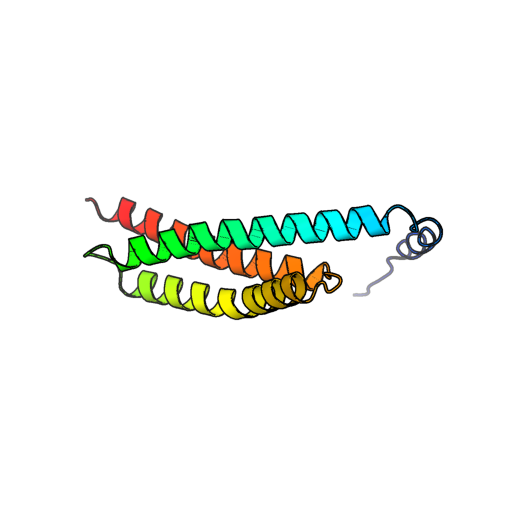 ALA A 1 97 ? -0.708 2.561 -2.988 1.00 84.56 97 ALA A O 1
ATOM 677 N N . GLU A 1 98 ? -0.360 3.735 -4.871 1.00 88.88 98 GLU A N 1
ATOM 678 C CA . GLU A 1 98 ? -0.701 5.050 -4.305 1.00 88.88 98 GLU A CA 1
ATOM 679 C C . GLU A 1 98 ? -2.132 5.079 -3.750 1.00 88.88 98 GLU A C 1
ATOM 681 O O . GLU A 1 98 ? -2.364 5.548 -2.637 1.00 88.88 98 GLU A O 1
ATOM 686 N N . SER A 1 99 ? -3.097 4.524 -4.490 1.00 88.38 99 SER A N 1
ATOM 687 C CA . SER A 1 99 ? -4.497 4.459 -4.048 1.00 88.38 99 SER A CA 1
ATOM 688 C C . SER A 1 99 ? -4.661 3.599 -2.794 1.00 88.38 99 SER A C 1
ATOM 690 O O . SER A 1 99 ? -5.412 3.952 -1.884 1.00 88.38 99 SER A O 1
ATOM 692 N N . ALA A 1 100 ? -3.945 2.476 -2.724 1.00 86.44 100 ALA A N 1
ATOM 693 C CA . ALA A 1 100 ? -3.993 1.598 -1.565 1.00 86.44 100 ALA A CA 1
ATOM 694 C C . ALA A 1 100 ? -3.321 2.232 -0.333 1.00 86.44 100 ALA A C 1
ATOM 696 O O . ALA A 1 100 ? -3.845 2.129 0.778 1.00 86.44 100 ALA A O 1
ATOM 697 N N . LEU A 1 101 ? -2.217 2.959 -0.536 1.00 87.94 101 LEU A N 1
ATOM 698 C CA . LEU A 1 101 ? -1.579 3.764 0.502 1.00 87.94 101 LEU A CA 1
ATOM 699 C C . LEU A 1 101 ? -2.514 4.864 1.021 1.00 87.94 101 LEU A C 1
ATOM 701 O O . LEU A 1 101 ? -2.642 5.027 2.233 1.00 87.94 101 LEU A O 1
ATOM 705 N N . ALA A 1 102 ? -3.191 5.590 0.130 1.00 89.06 102 ALA A N 1
ATOM 706 C CA . ALA A 1 102 ? -4.143 6.628 0.517 1.00 89.06 102 ALA A CA 1
ATOM 707 C C . ALA A 1 102 ? -5.287 6.059 1.375 1.00 89.06 102 ALA A C 1
ATOM 709 O O . ALA A 1 102 ? -5.676 6.671 2.369 1.00 89.06 102 ALA A O 1
ATOM 710 N N . GLY A 1 103 ? -5.777 4.857 1.051 1.00 85.88 103 GLY A N 1
ATOM 711 C CA . GLY A 1 103 ? -6.768 4.152 1.869 1.00 85.88 103 GLY A CA 1
ATOM 712 C C . GLY A 1 103 ? -6.269 3.848 3.286 1.00 85.88 103 GLY A C 1
ATOM 713 O O . GLY A 1 103 ? -6.983 4.093 4.259 1.00 85.88 103 GLY A O 1
ATOM 714 N N . LEU A 1 104 ? -5.024 3.381 3.422 1.00 85.56 104 LEU A N 1
ATOM 715 C CA . LEU A 1 104 ? -4.402 3.153 4.730 1.00 85.56 104 LEU A CA 1
ATOM 716 C C . LEU A 1 104 ? -4.212 4.457 5.516 1.00 85.56 104 LEU A C 1
ATOM 718 O O . LEU A 1 104 ? -4.523 4.509 6.705 1.00 85.56 104 LEU A O 1
ATOM 722 N N . GLN A 1 105 ? -3.730 5.514 4.863 1.00 88.06 105 GLN A N 1
ATOM 723 C CA . GLN A 1 105 ? -3.555 6.824 5.492 1.00 88.06 105 GLN A CA 1
ATOM 724 C C . GLN A 1 105 ? -4.888 7.412 5.966 1.00 88.06 105 GLN A C 1
ATOM 726 O O . GLN A 1 105 ? -4.938 7.967 7.061 1.00 88.06 105 GLN A O 1
ATOM 731 N N . SER A 1 106 ? -5.967 7.239 5.195 1.00 86.75 106 SER A N 1
ATOM 732 C CA . SER A 1 106 ? -7.315 7.650 5.604 1.00 86.75 106 SER A CA 1
ATOM 733 C C . SER A 1 106 ? -7.761 6.915 6.866 1.00 86.75 106 SER A C 1
ATOM 735 O O . SER A 1 106 ? -8.136 7.562 7.836 1.00 86.75 106 SER A O 1
ATOM 737 N N . ALA A 1 107 ? -7.627 5.584 6.905 1.00 85.69 107 ALA A N 1
ATOM 738 C CA . ALA A 1 107 ? -7.996 4.796 8.082 1.00 85.69 107 ALA A CA 1
ATOM 739 C C . ALA A 1 107 ? -7.208 5.214 9.341 1.00 85.69 107 ALA A C 1
ATOM 741 O O . ALA A 1 107 ? -7.745 5.236 10.446 1.00 85.69 107 ALA A O 1
ATOM 742 N N . LEU A 1 108 ? -5.932 5.585 9.183 1.00 84.69 108 LEU A N 1
ATOM 743 C CA . LEU A 1 108 ? -5.105 6.097 10.280 1.00 84.69 108 LEU A CA 1
ATOM 744 C C . LEU A 1 108 ? -5.488 7.516 10.712 1.00 84.69 108 LEU A C 1
ATOM 746 O O . LEU A 1 108 ? -5.408 7.831 11.899 1.00 84.69 108 LEU A O 1
ATOM 750 N N . ALA A 1 109 ? -5.889 8.375 9.778 1.00 84.75 109 ALA A N 1
ATOM 751 C CA . ALA A 1 109 ? -6.378 9.712 10.093 1.00 84.75 109 ALA A CA 1
ATOM 752 C C . ALA A 1 109 ? -7.708 9.644 10.858 1.00 84.75 109 ALA A C 1
ATOM 754 O O . ALA A 1 109 ? -7.855 10.298 11.892 1.00 84.75 109 ALA A O 1
ATOM 755 N N . ASP A 1 110 ? -8.630 8.786 10.417 1.00 79.38 110 ASP A N 1
ATOM 756 C CA . ASP A 1 110 ? -9.905 8.538 11.095 1.00 79.38 110 ASP A CA 1
ATOM 757 C C . ASP A 1 110 ? -9.675 8.007 12.518 1.00 79.38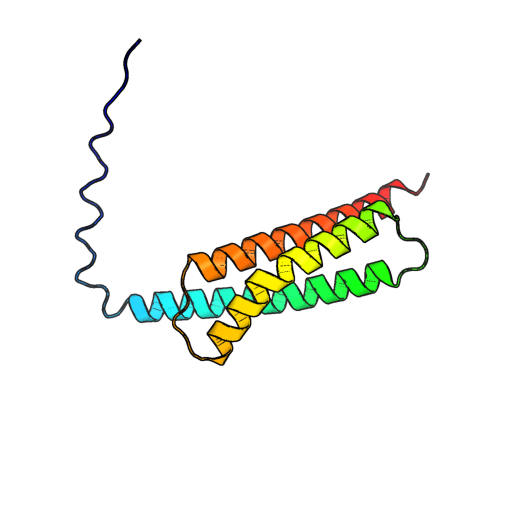 110 ASP A C 1
ATOM 759 O O . ASP A 1 110 ? -10.313 8.448 13.480 1.00 79.38 110 ASP A O 1
ATOM 763 N N . ALA A 1 111 ? -8.676 7.139 12.694 1.00 75.88 111 ALA A N 1
ATOM 764 C CA . ALA A 1 111 ? -8.268 6.639 14.001 1.00 75.88 111 ALA A CA 1
ATOM 765 C C . ALA A 1 111 ? -7.830 7.750 14.970 1.00 75.88 111 ALA A C 1
ATOM 767 O O . ALA A 1 111 ? -8.239 7.749 16.135 1.00 75.88 111 ALA A O 1
ATOM 768 N N . GLN A 1 112 ? -7.041 8.714 14.484 1.00 72.19 112 GLN A N 1
ATOM 769 C CA . GLN A 1 112 ? -6.579 9.873 15.258 1.00 72.19 112 GLN A CA 1
ATOM 770 C C . GLN A 1 112 ? -7.713 10.871 15.546 1.00 72.19 112 GLN A C 1
ATOM 772 O O . GLN A 1 112 ? -7.795 11.443 16.639 1.00 72.19 112 GLN A O 1
ATOM 777 N N . ALA A 1 113 ? -8.633 11.059 14.598 1.00 68.12 113 ALA A N 1
ATOM 778 C CA . ALA A 1 113 ? -9.817 11.890 14.800 1.00 68.12 113 ALA A CA 1
ATOM 779 C C . ALA A 1 113 ? -10.711 11.314 15.913 1.00 68.12 113 ALA A C 1
ATOM 781 O O . ALA A 1 113 ? -11.108 12.036 16.829 1.00 68.12 113 ALA A O 1
ATOM 782 N N . THR A 1 114 ? -10.930 9.996 15.906 1.00 58.62 114 THR A N 1
ATOM 783 C CA . THR A 1 114 ? -11.769 9.307 16.900 1.00 58.62 114 THR A CA 1
ATOM 784 C C . THR A 1 114 ? -11.182 9.378 18.317 1.00 58.62 114 THR A C 1
ATOM 786 O O . THR A 1 114 ? -11.928 9.503 19.287 1.00 58.62 114 THR A O 1
ATOM 789 N N . THR A 1 115 ? -9.850 9.376 18.469 1.00 54.81 115 THR A N 1
ATOM 790 C CA . THR A 1 115 ? -9.203 9.595 19.779 1.00 54.81 115 THR A CA 1
ATOM 791 C C . THR A 1 115 ? -9.365 11.019 20.316 1.00 54.81 115 THR A C 1
ATOM 793 O O . THR A 1 115 ? -9.251 11.228 21.520 1.00 54.81 115 THR A O 1
ATOM 796 N N . THR A 1 116 ? -9.673 11.995 19.457 1.00 50.44 116 THR A N 1
ATOM 797 C CA . THR A 1 116 ? -9.812 13.407 19.853 1.00 50.44 116 THR A CA 1
ATOM 798 C C . THR A 1 116 ? -11.240 13.739 20.308 1.00 50.44 116 THR A C 1
ATOM 800 O O . THR A 1 116 ? -11.435 14.621 21.139 1.00 50.44 116 THR A O 1
ATOM 803 N N . THR A 1 117 ? -12.251 13.008 19.827 1.00 45.75 117 THR A N 1
ATOM 804 C CA . THR A 1 117 ? -13.668 13.216 20.197 1.00 45.75 117 THR A CA 1
ATOM 805 C C . THR A 1 117 ? -14.107 12.413 21.433 1.00 45.75 117 THR A C 1
ATOM 807 O O . THR A 1 117 ? -15.195 12.634 21.952 1.00 45.75 117 THR A O 1
ATOM 810 N N . GLY A 1 118 ? -13.268 11.500 21.936 1.00 43.62 118 GLY A N 1
ATOM 811 C CA . GLY A 1 118 ? -13.545 10.683 23.128 1.00 43.62 118 GLY A CA 1
ATOM 812 C C . GLY A 1 118 ? -13.240 11.347 24.479 1.00 43.62 118 GLY A C 1
ATOM 813 O O . GLY A 1 118 ? -13.336 10.675 25.502 1.00 43.62 118 GLY A O 1
ATOM 814 N N . SER A 1 119 ? -12.865 12.629 24.496 1.00 38.41 119 SER A N 1
ATOM 815 C CA . SER A 1 119 ? -12.679 13.412 25.724 1.00 38.41 119 SER A CA 1
ATOM 816 C C . SER A 1 119 ? -13.856 14.368 25.905 1.00 38.41 119 SER A C 1
ATOM 818 O O . SER A 1 119 ? -13.809 15.492 25.414 1.00 38.41 119 SER A O 1
ATOM 820 N N . ASN A 1 120 ? -14.910 13.912 26.580 1.00 36.72 120 ASN A N 1
ATOM 821 C CA . ASN A 1 120 ? -15.882 14.762 27.273 1.00 36.72 120 ASN A CA 1
ATOM 822 C C . ASN A 1 120 ? -16.503 13.987 28.434 1.00 36.72 120 ASN A C 1
ATOM 824 O O . ASN A 1 120 ? -16.970 12.852 28.187 1.00 36.72 120 ASN A O 1
#